Protein AF-A0A348TV40-F1 (afdb_monomer_lite)

Sequence (108 aa):
GAPLSRVKALESRLDTLAKYGGKYVAIRDELQLLKEEEVKLKTKFDQAKVDVNQNLPATFKVDSAFPAERKTYPKRSILILAVGFAAFIMVAFLLLVRGTLQELKKQA

Foldseek 3Di:
DPPVVVVVVVVVVVVVCVVCVVVVVVVVVVVVVVVVVVVVVVVVVVVVVCVVVDPPPPDDCPDDDDPDPDDPDDDVVVVCVVVVVVVVVVVVVVVVVVVVVVVVVVVD

Radius of gyration: 52.23 Å; chains: 1; bounding box: 94×25×142 Å

pLDDT: mean 85.4, std 10.31, range [55.03, 97.12]

Structure (mmCIF, N/CA/C/O backbone):
data_AF-A0A348TV40-F1
#
_entry.id   AF-A0A348TV40-F1
#
loop_
_atom_site.group_PDB
_atom_site.id
_atom_site.type_symbol
_atom_site.label_atom_id
_atom_site.label_alt_id
_atom_site.label_comp_id
_atom_site.label_asym_id
_atom_site.label_entity_id
_atom_site.label_seq_id
_atom_site.pdbx_PDB_ins_code
_atom_site.Cartn_x
_atom_site.Cartn_y
_atom_site.Cartn_z
_atom_site.occupancy
_atom_site.B_iso_or_equiv
_atom_site.auth_seq_id
_atom_site.auth_comp_id
_atom_site.auth_asym_id
_atom_site.auth_atom_id
_atom_site.pdbx_PDB_model_num
ATOM 1 N N . GLY A 1 1 ? -56.309 -5.583 66.192 1.00 55.19 1 GLY A N 1
ATOM 2 C CA . GLY A 1 1 ? -54.907 -5.775 66.619 1.00 55.19 1 GLY A CA 1
ATOM 3 C C . GLY A 1 1 ? -53.903 -5.909 65.475 1.00 55.19 1 GLY A C 1
ATOM 4 O O . GLY A 1 1 ? -52.856 -5.290 65.552 1.00 55.19 1 GLY A O 1
ATOM 5 N N . ALA A 1 2 ? -54.185 -6.683 64.418 1.00 61.94 2 ALA A N 1
ATOM 6 C CA . ALA A 1 2 ? -53.201 -7.039 63.378 1.00 61.94 2 ALA A CA 1
ATOM 7 C C . ALA A 1 2 ? -52.845 -6.006 62.267 1.00 61.94 2 ALA A C 1
ATOM 9 O O . ALA A 1 2 ? -51.759 -6.135 61.702 1.00 61.94 2 ALA A O 1
ATOM 10 N N . PRO A 1 3 ? -53.675 -5.005 61.897 1.00 67.12 3 PRO A N 1
ATOM 11 C CA . PRO A 1 3 ? -53.334 -4.129 60.768 1.00 67.12 3 PRO A CA 1
ATOM 12 C C . PRO A 1 3 ? -52.245 -3.101 61.116 1.00 67.12 3 PRO A C 1
ATOM 14 O O . PRO A 1 3 ? -51.384 -2.821 60.288 1.00 67.12 3 PRO A O 1
ATOM 17 N N . LEU A 1 4 ? -52.210 -2.604 62.358 1.00 69.50 4 LEU A N 1
ATOM 18 C CA . LEU A 1 4 ? -51.222 -1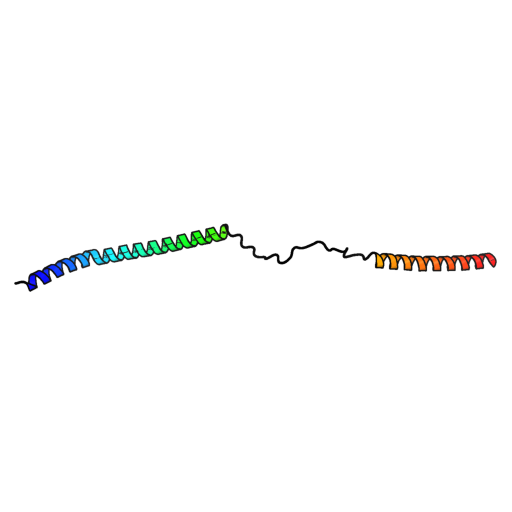.609 62.798 1.00 69.50 4 LEU A CA 1
ATOM 19 C C . LEU A 1 4 ? -49.784 -2.146 62.822 1.00 69.50 4 LEU A C 1
ATOM 21 O O . LEU A 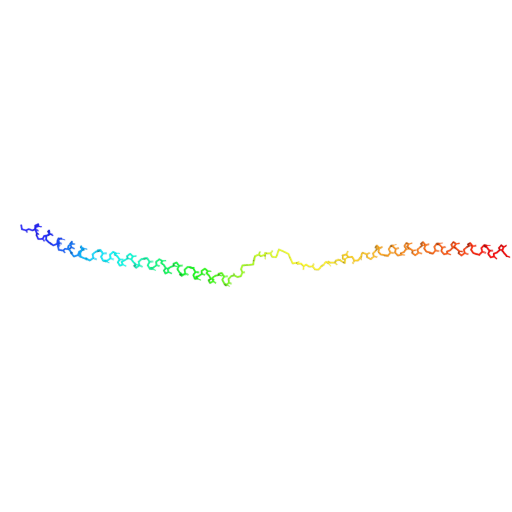1 4 ? -48.863 -1.419 62.464 1.00 69.50 4 LEU A O 1
ATOM 25 N N . SER A 1 5 ? -49.569 -3.409 63.204 1.00 76.19 5 SER A N 1
ATOM 26 C CA . SER A 1 5 ? -48.219 -3.994 63.232 1.00 76.19 5 SER A CA 1
ATOM 27 C C . SER A 1 5 ? -47.644 -4.193 61.828 1.00 76.19 5 SER A C 1
ATOM 29 O O . SER A 1 5 ? -46.453 -3.978 61.616 1.00 76.19 5 SER A O 1
ATOM 31 N N . ARG A 1 6 ? -48.492 -4.542 60.850 1.00 80.38 6 ARG A N 1
ATOM 32 C CA . ARG A 1 6 ? -48.101 -4.669 59.438 1.00 80.38 6 ARG A CA 1
ATOM 33 C C . ARG A 1 6 ? -47.748 -3.325 58.811 1.00 80.38 6 ARG A C 1
ATOM 35 O O . ARG A 1 6 ? -46.741 -3.248 58.118 1.00 80.38 6 ARG A O 1
ATOM 42 N N . VAL A 1 7 ? -48.527 -2.279 59.092 1.00 84.31 7 VAL A N 1
ATOM 43 C CA . VAL A 1 7 ? -48.232 -0.914 58.622 1.00 84.31 7 VAL A CA 1
ATOM 44 C C . VAL A 1 7 ? -46.904 -0.423 59.199 1.00 84.31 7 VAL A C 1
ATOM 46 O O . VAL A 1 7 ? -46.046 0.027 58.448 1.00 84.31 7 VAL A O 1
ATOM 49 N N . LYS A 1 8 ? -46.671 -0.628 60.499 1.00 83.75 8 LYS A N 1
ATOM 50 C CA . LYS A 1 8 ? -45.429 -0.219 61.174 1.00 83.75 8 LYS A CA 1
ATOM 51 C C . LYS A 1 8 ? -44.190 -0.973 60.667 1.00 83.75 8 LYS A C 1
ATOM 53 O O . LYS A 1 8 ? -43.111 -0.401 60.540 1.00 83.75 8 LYS A O 1
ATOM 58 N N . ALA A 1 9 ? -44.341 -2.257 60.333 1.00 84.06 9 ALA A N 1
ATOM 59 C CA . ALA A 1 9 ? -43.283 -3.043 59.698 1.00 84.06 9 ALA A CA 1
ATOM 60 C C . ALA A 1 9 ? -42.981 -2.567 58.265 1.00 84.06 9 ALA A C 1
ATOM 62 O O . ALA A 1 9 ? -41.826 -2.587 57.838 1.00 84.06 9 ALA A O 1
ATOM 63 N N . LEU A 1 10 ? -44.004 -2.127 57.527 1.00 85.25 10 LEU A N 1
ATOM 64 C CA . LEU A 1 10 ? -43.847 -1.556 56.190 1.00 85.25 10 LEU A CA 1
ATOM 65 C C . LEU A 1 10 ? -43.119 -0.206 56.244 1.00 85.25 10 LEU A C 1
ATOM 67 O O . LEU A 1 10 ? -42.196 0.027 55.470 1.00 85.25 10 LEU A O 1
ATOM 71 N N . GLU A 1 11 ? -43.491 0.636 57.204 1.00 85.31 11 GLU A N 1
ATOM 72 C CA . GLU A 1 11 ? -42.893 1.946 57.465 1.00 85.31 11 GLU A CA 1
ATOM 73 C C . GLU A 1 11 ? -41.406 1.824 57.832 1.00 85.31 11 GLU A C 1
ATOM 75 O O . GLU A 1 11 ? -40.569 2.516 57.265 1.00 85.31 11 GLU A O 1
ATOM 80 N N . SER A 1 12 ? -41.046 0.840 58.664 1.00 85.00 12 SER A N 1
ATOM 81 C CA . SER A 1 12 ? -39.648 0.502 58.970 1.00 85.00 12 SER A CA 1
ATOM 82 C C . SER A 1 12 ? -38.830 0.136 57.720 1.00 85.00 12 SER A C 1
ATOM 84 O O . SER A 1 12 ? -37.689 0.583 57.567 1.00 85.00 12 SER A O 1
ATOM 86 N N . ARG A 1 13 ? -39.389 -0.669 56.806 1.00 84.31 13 ARG A N 1
ATOM 87 C CA . ARG A 1 13 ? -38.696 -1.034 55.559 1.00 84.31 13 ARG A CA 1
ATOM 88 C C . ARG A 1 13 ? -38.593 0.143 54.595 1.00 84.31 13 ARG A C 1
ATOM 90 O O . ARG A 1 13 ? -37.549 0.302 53.969 1.00 84.31 13 ARG A O 1
ATOM 97 N N . LEU A 1 14 ? -39.636 0.967 54.506 1.00 85.00 14 LEU A N 1
ATOM 98 C CA . LEU A 1 14 ? -39.637 2.198 53.716 1.00 85.00 14 LEU A CA 1
ATOM 99 C C . LEU A 1 14 ? -38.598 3.196 54.230 1.00 85.00 14 LEU A C 1
ATOM 101 O O . LEU A 1 14 ? -37.869 3.749 53.418 1.00 85.00 14 LEU A O 1
ATOM 105 N N . ASP A 1 15 ? -38.452 3.358 55.545 1.00 85.25 15 ASP A N 1
ATOM 106 C CA . ASP A 1 15 ? -37.451 4.253 56.144 1.00 85.25 15 ASP A CA 1
ATOM 107 C C . ASP A 1 15 ? -36.014 3.771 55.864 1.00 85.25 15 ASP A C 1
ATOM 109 O O . ASP A 1 15 ? -35.110 4.547 55.546 1.00 85.25 15 ASP A O 1
ATOM 113 N N . THR A 1 16 ? -35.811 2.450 55.872 1.00 83.50 16 THR A N 1
ATOM 114 C CA . THR A 1 16 ? -34.527 1.839 55.490 1.00 83.50 16 THR A CA 1
ATOM 115 C C . THR A 1 16 ? -34.232 2.055 54.001 1.00 83.50 16 THR A C 1
ATOM 117 O O . THR A 1 16 ? -33.112 2.398 53.620 1.00 83.50 16 THR A O 1
ATOM 120 N N . LEU A 1 17 ? -35.241 1.899 53.142 1.00 84.12 17 LEU A N 1
ATOM 121 C CA . LEU A 1 17 ? -35.109 2.110 51.703 1.00 84.12 17 LEU A CA 1
ATOM 122 C C . LEU A 1 17 ? -34.920 3.594 51.357 1.00 84.12 17 LEU A C 1
ATOM 124 O O . LEU A 1 17 ? -34.151 3.910 50.457 1.00 84.12 17 LEU A O 1
ATOM 128 N N . ALA A 1 18 ? -35.545 4.507 52.100 1.00 80.56 18 ALA A N 1
ATOM 129 C CA . ALA A 1 18 ? -35.341 5.944 51.961 1.00 80.56 18 ALA A CA 1
ATOM 130 C C . ALA A 1 18 ? -33.906 6.348 52.342 1.00 80.56 18 ALA A C 1
ATOM 132 O O . ALA A 1 18 ? -33.286 7.143 51.639 1.00 80.56 18 ALA A O 1
ATOM 133 N N . LYS A 1 19 ? -33.337 5.743 53.397 1.00 82.06 19 LYS A N 1
ATOM 134 C CA . LYS A 1 19 ? -31.946 5.990 53.818 1.00 82.06 19 LYS A CA 1
ATOM 135 C C . LYS A 1 19 ? -30.895 5.472 52.836 1.00 82.06 19 LYS A C 1
ATOM 137 O O . LYS A 1 19 ? -29.891 6.148 52.624 1.00 82.06 19 LYS A O 1
ATOM 142 N N . TYR A 1 20 ? -31.087 4.283 52.260 1.00 87.75 20 TYR A N 1
ATOM 143 C CA . TYR A 1 20 ? -30.035 3.612 51.477 1.00 87.75 20 TYR A CA 1
ATOM 144 C C . TYR A 1 20 ? -30.326 3.487 49.976 1.00 87.75 20 TYR A C 1
ATOM 146 O O . TYR A 1 20 ? -29.395 3.287 49.198 1.00 87.75 20 TYR A O 1
ATOM 154 N N . GLY A 1 21 ? -31.578 3.641 49.544 1.00 87.56 21 GLY A N 1
ATOM 155 C CA . GLY A 1 21 ? -32.000 3.460 48.153 1.00 87.56 21 GLY A CA 1
ATOM 156 C C . GLY A 1 21 ? -31.372 4.474 47.201 1.00 87.56 21 GLY A C 1
ATOM 157 O O . GLY A 1 21 ? -30.829 4.079 46.175 1.00 87.56 21 GLY A O 1
ATOM 158 N N . GLY A 1 22 ? -31.350 5.760 47.568 1.00 88.19 22 GLY A N 1
ATOM 159 C CA . GLY A 1 22 ? -30.718 6.799 46.744 1.00 88.19 22 GLY A CA 1
ATOM 160 C C . GLY A 1 22 ? -29.212 6.581 46.570 1.00 88.19 22 GLY A C 1
ATOM 161 O O . GLY A 1 22 ? -28.693 6.671 45.460 1.00 88.19 22 GLY A O 1
ATOM 162 N N . LYS A 1 23 ? -28.516 6.202 47.652 1.00 86.62 23 LYS A N 1
ATOM 163 C CA . LYS A 1 23 ? -27.075 5.913 47.613 1.00 86.62 23 LYS A CA 1
ATOM 164 C C . LYS A 1 23 ? -26.765 4.655 46.796 1.00 86.62 23 LYS A C 1
ATOM 166 O O . LYS A 1 23 ? -25.795 4.642 46.049 1.00 86.62 23 LYS A O 1
ATOM 171 N N . TYR A 1 24 ? -27.596 3.618 46.912 1.00 89.44 24 TYR A N 1
ATOM 172 C CA . TYR A 1 24 ? -27.473 2.403 46.107 1.00 89.44 24 TYR A CA 1
ATOM 173 C C . TYR A 1 24 ? -27.657 2.689 44.613 1.00 89.44 24 TYR A C 1
ATOM 175 O O . TYR A 1 24 ? -26.854 2.227 43.807 1.00 89.44 24 TYR A O 1
ATOM 183 N N . VAL A 1 25 ? -28.678 3.474 44.249 1.00 91.50 25 VAL A N 1
ATOM 184 C CA . VAL A 1 25 ? -28.930 3.864 42.855 1.00 91.50 25 VAL A CA 1
ATOM 185 C C . VAL A 1 25 ? -27.756 4.666 42.299 1.00 91.50 25 VAL A C 1
ATOM 187 O O . VAL A 1 25 ? -27.250 4.308 41.245 1.00 91.50 25 VAL A O 1
ATOM 190 N N . ALA A 1 26 ? -27.249 5.656 43.039 1.00 91.12 26 ALA A N 1
ATOM 191 C CA . ALA A 1 26 ? -26.100 6.449 42.604 1.00 91.12 26 ALA A CA 1
ATOM 192 C C . ALA A 1 26 ? -24.851 5.587 42.335 1.00 91.12 26 ALA A C 1
ATOM 194 O O . ALA A 1 26 ? -24.247 5.704 41.275 1.00 91.12 26 ALA A O 1
ATOM 195 N N . ILE A 1 27 ? -24.506 4.676 43.255 1.00 92.12 27 ILE A N 1
ATOM 196 C CA . ILE A 1 27 ? -23.344 3.781 43.095 1.00 92.12 27 ILE A CA 1
ATOM 197 C C . ILE A 1 27 ? -23.548 2.815 41.924 1.00 92.12 27 ILE A C 1
ATOM 199 O O . ILE A 1 27 ? -22.613 2.523 41.182 1.00 92.12 27 ILE A O 1
ATOM 203 N N . ARG A 1 28 ? -24.765 2.290 41.753 1.00 94.19 28 ARG A N 1
ATOM 204 C CA . ARG A 1 28 ? -25.087 1.391 40.641 1.00 94.19 28 ARG A CA 1
ATOM 205 C C . ARG A 1 28 ? -24.955 2.110 39.300 1.00 94.19 28 ARG A C 1
ATOM 207 O O . ARG A 1 28 ? -24.402 1.535 38.367 1.00 94.19 28 ARG A O 1
ATOM 214 N N . ASP A 1 29 ? -25.462 3.332 39.212 1.00 94.75 29 ASP A N 1
ATOM 215 C CA . ASP A 1 29 ? -25.437 4.116 37.982 1.00 94.75 29 ASP A CA 1
ATOM 216 C C . ASP A 1 29 ? -23.998 4.550 37.646 1.00 94.75 29 ASP A C 1
ATOM 218 O O . ASP A 1 29 ? -23.577 4.439 36.497 1.00 94.75 29 ASP A O 1
ATOM 222 N N . GLU A 1 30 ? -23.199 4.926 38.652 1.00 95.31 30 GLU A N 1
ATOM 223 C CA . GL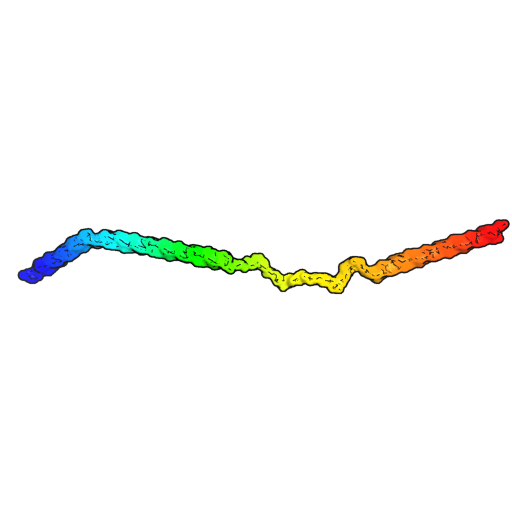U A 1 30 ? -21.759 5.182 38.502 1.00 95.31 30 GLU A CA 1
ATOM 224 C C . GLU A 1 30 ? -21.013 3.935 38.005 1.00 95.31 30 GLU A C 1
ATOM 226 O O . GLU A 1 30 ? -20.260 4.001 37.034 1.00 95.31 30 GLU A O 1
ATOM 231 N N . LEU A 1 31 ? -21.272 2.772 38.610 1.00 95.31 31 LEU A N 1
ATOM 232 C CA . LEU A 1 31 ? -20.679 1.505 38.183 1.00 95.31 31 LEU A CA 1
ATOM 233 C C . LEU A 1 31 ? -21.050 1.158 36.736 1.00 95.31 31 LEU A C 1
ATOM 235 O O . LEU A 1 31 ? -20.214 0.655 35.984 1.00 95.31 31 LEU A O 1
ATOM 239 N N . GLN A 1 32 ? -22.297 1.411 36.341 1.00 95.19 32 GLN A N 1
ATOM 240 C CA . GLN A 1 32 ? -22.740 1.193 34.971 1.00 95.19 32 GLN A CA 1
ATOM 241 C C . GLN A 1 32 ? -22.000 2.121 33.999 1.00 95.19 32 GLN A C 1
ATOM 243 O O . GLN A 1 32 ? -21.519 1.653 32.969 1.00 95.19 32 GLN A O 1
ATOM 248 N N . LEU A 1 33 ? -21.850 3.400 34.348 1.00 96.62 33 LEU A N 1
ATOM 249 C CA . LEU A 1 33 ? -21.155 4.382 33.520 1.00 96.62 33 LEU A CA 1
ATOM 250 C C . LEU A 1 33 ? -19.671 4.032 33.345 1.00 96.62 33 LEU A C 1
ATOM 252 O O . LEU A 1 33 ? -19.183 3.999 32.216 1.00 96.62 33 LEU A O 1
ATOM 256 N N . LEU A 1 34 ? -18.978 3.665 34.428 1.00 95.75 34 LEU A N 1
ATOM 257 C CA . LEU A 1 34 ? -17.589 3.196 34.364 1.00 95.75 34 LEU A CA 1
ATOM 258 C C . LEU A 1 34 ? -17.450 1.963 33.467 1.00 95.75 34 LEU A C 1
ATOM 260 O O . LEU A 1 34 ? -16.530 1.875 32.656 1.00 95.75 34 LEU A O 1
ATOM 264 N N . LYS A 1 35 ? -18.383 1.014 33.580 1.00 95.44 35 LYS A N 1
ATOM 265 C CA . LYS A 1 35 ? -18.378 -0.193 32.751 1.00 95.44 35 LYS A CA 1
ATOM 266 C C . LYS A 1 35 ? -18.581 0.128 31.271 1.00 95.44 35 LYS A C 1
ATOM 268 O O . LYS A 1 35 ? -17.945 -0.485 30.415 1.00 95.44 35 LYS A O 1
ATOM 273 N N . GLU A 1 36 ? -19.448 1.082 30.949 1.00 96.19 36 GLU A N 1
ATOM 274 C CA . GLU A 1 36 ? -19.627 1.550 29.573 1.00 96.19 36 GLU A CA 1
ATOM 275 C C . GLU A 1 36 ? -18.362 2.224 29.024 1.00 96.19 36 GLU A C 1
ATOM 277 O O . GLU A 1 36 ? -17.996 1.994 27.868 1.00 96.19 36 GLU A O 1
ATOM 282 N N . GLU A 1 37 ? -17.674 3.031 29.832 1.00 96.12 37 GLU A N 1
ATOM 283 C CA . GLU A 1 37 ? -16.397 3.645 29.455 1.00 96.12 37 GLU A CA 1
ATOM 284 C C . GLU A 1 37 ? -15.293 2.606 29.240 1.00 96.12 37 GLU A C 1
ATOM 286 O O . GLU A 1 37 ? -14.568 2.678 28.244 1.00 96.12 37 GLU A O 1
ATOM 291 N N . GLU A 1 38 ? -15.210 1.597 30.107 1.00 95.50 38 GLU A N 1
ATOM 292 C CA . GLU A 1 38 ? -14.258 0.493 29.979 1.00 95.50 38 GLU A CA 1
ATOM 293 C C . GLU A 1 38 ? -14.474 -0.281 28.671 1.00 95.50 38 GLU A C 1
ATOM 295 O O . GLU A 1 38 ? -13.525 -0.523 27.918 1.00 95.50 38 GLU A O 1
ATOM 300 N N . VAL A 1 39 ? -15.729 -0.618 28.347 1.00 96.69 39 VAL A N 1
ATOM 301 C CA . VAL A 1 39 ? -16.057 -1.297 27.085 1.00 96.69 39 VAL A CA 1
ATOM 302 C C . VAL A 1 39 ? -15.678 -0.424 25.892 1.00 96.69 39 VAL A C 1
ATOM 304 O O . VAL A 1 39 ? -15.030 -0.919 24.970 1.00 96.69 39 VAL A O 1
ATOM 307 N N . LYS A 1 40 ? -16.006 0.875 25.911 1.00 96.94 40 LYS A N 1
ATOM 308 C CA . LYS A 1 40 ? -15.626 1.810 24.836 1.00 96.94 40 LYS A CA 1
ATOM 309 C C . LYS A 1 40 ? -14.113 1.855 24.638 1.00 96.94 40 LYS A C 1
ATOM 311 O O . LYS A 1 40 ? -13.650 1.844 23.496 1.00 96.94 40 LYS A O 1
ATOM 316 N N . LEU A 1 41 ? -13.346 1.906 25.725 1.00 96.94 41 LEU A N 1
ATOM 317 C CA . LEU A 1 41 ? -11.889 1.937 25.664 1.00 96.94 41 LEU A CA 1
ATOM 318 C C . LEU A 1 41 ? -11.331 0.639 25.073 1.00 96.94 41 LEU A C 1
ATOM 320 O O . LEU A 1 41 ? -10.494 0.688 24.172 1.00 96.94 41 LEU A O 1
ATOM 324 N N . LYS A 1 42 ? -11.842 -0.512 25.519 1.00 95.62 42 LYS A N 1
ATOM 325 C CA . LYS A 1 42 ? -11.442 -1.821 24.998 1.00 95.62 42 LYS A CA 1
ATOM 326 C C . LYS A 1 42 ? -11.757 -1.963 23.509 1.00 95.62 42 LYS A C 1
ATOM 328 O O . LYS A 1 42 ? -10.894 -2.379 22.746 1.00 95.62 42 LYS A O 1
ATOM 333 N N . THR A 1 43 ? -12.947 -1.548 23.074 1.00 96.00 43 THR A N 1
ATOM 334 C CA . THR A 1 43 ? -13.320 -1.569 21.653 1.00 96.00 43 THR A CA 1
ATOM 335 C C . THR A 1 43 ? -12.389 -0.702 20.809 1.00 96.00 43 THR A C 1
ATOM 337 O O . THR A 1 43 ? -11.939 -1.151 19.759 1.00 96.00 43 THR A O 1
ATOM 340 N N . LYS A 1 44 ? -12.046 0.511 21.267 1.00 94.50 44 LYS A N 1
ATOM 341 C CA . LYS A 1 44 ? -11.084 1.376 20.562 1.00 94.50 44 LYS A CA 1
ATOM 342 C C . LYS A 1 44 ? -9.683 0.769 20.512 1.00 94.50 44 LYS A C 1
ATOM 344 O O . LYS A 1 44 ? -9.007 0.889 19.495 1.00 94.50 44 LYS A O 1
ATOM 349 N N . PHE A 1 45 ? -9.249 0.119 21.589 1.00 94.81 45 PHE A N 1
ATOM 350 C CA . PHE A 1 45 ? -7.965 -0.577 21.625 1.00 94.81 45 PHE A CA 1
ATOM 351 C C . PHE A 1 45 ? -7.929 -1.741 20.630 1.00 94.81 45 PHE A C 1
ATOM 353 O O . PHE A 1 45 ? -6.972 -1.862 19.869 1.00 94.81 45 PHE A O 1
ATOM 360 N N . ASP A 1 46 ? -8.981 -2.560 20.588 1.00 93.38 46 ASP A N 1
ATOM 361 C CA . ASP A 1 46 ? -9.080 -3.676 19.648 1.00 93.38 46 ASP A CA 1
ATOM 362 C C . ASP A 1 46 ? -9.130 -3.182 18.195 1.00 93.38 46 ASP A C 1
ATOM 364 O O . ASP A 1 46 ? -8.450 -3.746 17.341 1.00 93.38 46 ASP A O 1
ATOM 368 N N . GLN A 1 47 ? -9.845 -2.085 17.920 1.00 89.81 47 GLN A N 1
ATOM 369 C CA . GLN A 1 47 ? -9.844 -1.422 16.610 1.00 89.81 47 GLN A CA 1
ATOM 370 C C . GLN A 1 47 ? -8.443 -0.943 16.215 1.00 89.81 47 GLN A C 1
ATOM 372 O O . GLN A 1 47 ? -7.944 -1.336 15.167 1.00 89.81 47 GLN A O 1
ATOM 377 N N . ALA A 1 48 ? -7.762 -0.185 17.079 1.00 89.12 48 ALA A N 1
ATOM 378 C CA . ALA A 1 48 ? -6.408 0.298 16.806 1.00 89.12 48 ALA A CA 1
ATOM 379 C C . ALA A 1 48 ? -5.408 -0.856 16.625 1.00 89.12 48 ALA A C 1
ATOM 381 O O . ALA A 1 48 ? -4.521 -0.801 15.775 1.00 89.12 48 ALA A O 1
ATOM 382 N N . LYS A 1 49 ? -5.561 -1.937 17.399 1.00 91.12 49 LYS A N 1
ATOM 383 C CA . LYS A 1 49 ? -4.761 -3.152 17.240 1.00 91.12 49 LYS A CA 1
ATOM 384 C C . LYS A 1 49 ? -5.015 -3.803 15.882 1.00 91.12 49 LYS A C 1
ATOM 386 O O . LYS A 1 49 ? -4.059 -4.254 15.255 1.00 91.12 49 LYS A O 1
ATOM 391 N N . VAL A 1 50 ? -6.264 -3.878 15.431 1.00 87.00 50 VAL A N 1
ATOM 392 C CA . VAL A 1 50 ? -6.599 -4.392 14.097 1.00 87.00 50 VAL A CA 1
ATOM 393 C C . VAL A 1 50 ? -6.007 -3.491 13.018 1.00 87.00 50 VAL A C 1
ATOM 395 O O . VAL A 1 50 ? -5.335 -4.023 12.148 1.00 87.00 50 VAL A O 1
ATOM 398 N N . ASP A 1 51 ? -6.131 -2.169 13.120 1.00 84.56 51 ASP A N 1
ATOM 399 C CA . ASP A 1 51 ? -5.580 -1.221 12.140 1.00 84.56 51 ASP A CA 1
ATOM 400 C C . ASP A 1 51 ? -4.049 -1.311 12.020 1.00 84.56 51 ASP A C 1
ATOM 402 O O . ASP A 1 51 ? -3.506 -1.249 10.920 1.00 84.56 51 ASP A O 1
ATOM 406 N N . VAL A 1 52 ? -3.334 -1.509 13.136 1.00 82.69 52 VAL A N 1
ATOM 407 C CA . VAL A 1 52 ? -1.871 -1.703 13.124 1.00 82.69 52 VAL A CA 1
ATOM 408 C C . VAL A 1 52 ? -1.483 -3.045 12.500 1.00 82.69 52 VAL A C 1
ATOM 410 O O . VAL A 1 52 ? -0.489 -3.128 11.781 1.00 82.69 52 VAL A O 1
ATOM 413 N N . ASN A 1 53 ? -2.230 -4.113 12.791 1.00 80.00 53 ASN A N 1
ATOM 414 C CA . ASN A 1 53 ? -1.906 -5.450 12.286 1.00 80.00 53 ASN A CA 1
ATOM 415 C C . ASN A 1 53 ? -2.392 -5.677 10.849 1.00 80.00 53 ASN A C 1
ATOM 417 O O . ASN A 1 53 ? -1.831 -6.504 10.130 1.00 80.00 53 ASN A O 1
ATOM 421 N N . GLN A 1 54 ? -3.443 -4.980 10.425 1.00 73.69 54 GLN A N 1
ATOM 422 C CA . GLN A 1 54 ? -4.014 -5.107 9.096 1.00 73.69 54 GLN A CA 1
ATOM 423 C C . GLN A 1 54 ? -3.436 -4.048 8.172 1.00 73.69 54 GLN A C 1
ATOM 425 O O . GLN A 1 54 ? -3.874 -2.905 8.112 1.00 73.69 54 GLN A O 1
ATOM 430 N N . ASN A 1 55 ? -2.470 -4.470 7.368 1.00 66.56 55 ASN A N 1
ATOM 431 C CA . ASN A 1 55 ? -1.966 -3.662 6.276 1.00 66.56 55 ASN A CA 1
ATOM 432 C C . ASN A 1 55 ? -2.981 -3.711 5.119 1.00 66.56 55 ASN A C 1
ATOM 434 O O . ASN A 1 55 ? -2.849 -4.561 4.241 1.00 66.56 55 ASN A O 1
ATOM 438 N N . LEU A 1 56 ? -4.018 -2.860 5.138 1.00 68.56 56 LEU A N 1
ATOM 439 C CA . LEU A 1 56 ? -4.989 -2.747 4.038 1.00 68.56 56 LEU A CA 1
ATOM 440 C C . LEU A 1 56 ? -4.272 -2.192 2.797 1.00 68.56 56 LEU A C 1
ATOM 442 O O . LEU A 1 56 ? -3.907 -1.013 2.780 1.00 68.56 56 LEU A O 1
ATOM 446 N N . PRO A 1 57 ? -4.056 -2.990 1.735 1.00 68.38 57 PRO A N 1
ATOM 447 C CA . PRO A 1 57 ? -3.427 -2.468 0.538 1.00 68.38 57 PRO A CA 1
ATOM 448 C C . PRO A 1 57 ? -4.422 -1.543 -0.174 1.00 68.38 57 PRO A C 1
ATOM 450 O O . PRO A 1 57 ? -5.393 -1.997 -0.770 1.00 68.38 57 PRO A O 1
ATOM 453 N N . ALA A 1 58 ? -4.160 -0.234 -0.151 1.00 69.00 58 ALA A N 1
ATOM 454 C CA . ALA A 1 58 ? -4.963 0.792 -0.831 1.00 69.00 58 ALA A CA 1
ATOM 455 C C . ALA A 1 58 ? -4.901 0.711 -2.375 1.00 69.00 58 ALA A C 1
ATOM 457 O O . ALA A 1 58 ? -5.389 1.589 -3.084 1.00 69.00 58 ALA A O 1
ATOM 458 N N . THR A 1 59 ? -4.263 -0.319 -2.929 1.00 72.62 59 THR A N 1
ATOM 459 C CA . THR A 1 59 ? -4.160 -0.549 -4.367 1.00 72.62 59 THR A CA 1
ATOM 460 C C . THR A 1 59 ? -4.166 -2.044 -4.640 1.00 72.62 59 THR A C 1
ATOM 462 O O . THR A 1 59 ? -3.237 -2.767 -4.279 1.00 72.62 59 THR A O 1
ATOM 465 N N . PHE A 1 60 ? -5.215 -2.501 -5.317 1.00 68.38 60 PHE A N 1
ATOM 466 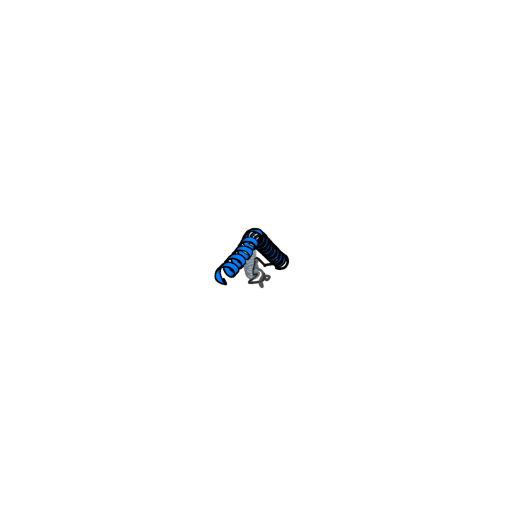C CA . PHE A 1 60 ? -5.272 -3.844 -5.871 1.00 68.38 60 PHE A CA 1
ATOM 467 C C . PHE A 1 60 ? -4.494 -3.839 -7.184 1.00 68.38 60 PHE A C 1
ATOM 469 O O . PHE A 1 60 ? -4.914 -3.236 -8.172 1.00 68.38 60 PHE A O 1
ATOM 476 N N . LYS A 1 61 ? -3.326 -4.480 -7.196 1.00 66.44 61 LYS A N 1
ATOM 477 C CA . LYS A 1 61 ? -2.552 -4.691 -8.419 1.00 66.44 61 LYS A CA 1
ATOM 478 C C . LYS A 1 61 ? -3.287 -5.731 -9.274 1.00 66.44 61 LYS A C 1
ATOM 480 O O . LYS A 1 61 ? -3.114 -6.923 -9.057 1.00 66.44 61 LYS A O 1
ATOM 485 N N . VAL A 1 62 ? -4.151 -5.268 -10.182 1.00 72.44 62 VAL A N 1
ATOM 486 C CA . VAL A 1 62 ? -4.967 -6.129 -11.068 1.00 72.44 62 VAL A CA 1
ATOM 487 C C . VAL A 1 62 ? -4.092 -6.868 -12.079 1.00 72.44 62 VAL A C 1
ATOM 489 O O . VAL A 1 62 ? -4.351 -8.026 -12.381 1.00 72.44 62 VAL A O 1
ATOM 492 N N . ASP A 1 63 ? -3.031 -6.216 -12.554 1.00 70.56 63 ASP A N 1
ATOM 493 C CA . ASP A 1 63 ? -2.062 -6.816 -13.461 1.00 70.56 63 ASP A CA 1
ATOM 494 C C . ASP A 1 63 ? -0.647 -6.336 -13.116 1.00 70.56 63 ASP A C 1
ATOM 496 O O . ASP A 1 63 ? -0.425 -5.195 -12.688 1.00 70.56 63 ASP A O 1
ATOM 500 N N . SER A 1 64 ? 0.329 -7.229 -13.240 1.00 73.19 64 SER A N 1
ATOM 501 C CA . SER A 1 64 ? 1.726 -6.899 -12.998 1.00 73.19 64 SER A CA 1
ATOM 502 C C . SER A 1 64 ? 2.366 -6.318 -14.245 1.00 73.19 64 SER A C 1
ATOM 504 O O . SER A 1 64 ? 2.243 -6.888 -15.319 1.00 73.19 64 SER A O 1
ATOM 506 N N . ALA A 1 65 ? 3.091 -5.205 -14.098 1.00 77.00 65 ALA A N 1
ATOM 507 C CA . ALA A 1 65 ? 3.858 -4.637 -15.198 1.00 77.00 65 ALA A CA 1
ATOM 508 C C . ALA A 1 65 ? 4.844 -5.686 -15.738 1.00 77.00 65 ALA A C 1
ATOM 510 O O . ALA A 1 65 ? 5.809 -6.043 -15.059 1.00 77.00 65 ALA A O 1
ATOM 511 N N . PHE A 1 66 ? 4.578 -6.182 -16.945 1.00 77.75 66 PHE A N 1
ATOM 512 C CA . PHE A 1 66 ? 5.447 -7.102 -17.663 1.00 77.75 66 PHE A CA 1
ATOM 513 C C . PHE A 1 66 ? 6.269 -6.331 -18.706 1.00 77.75 66 PHE A C 1
ATOM 515 O O . PHE A 1 66 ? 5.786 -5.356 -19.292 1.00 77.75 66 PHE A O 1
ATOM 522 N N . PRO A 1 67 ? 7.533 -6.721 -18.937 1.00 76.56 67 PRO A N 1
ATOM 523 C CA . PRO A 1 67 ? 8.336 -6.123 -19.993 1.00 76.56 67 PRO A CA 1
ATOM 524 C C . PRO A 1 67 ? 7.709 -6.413 -21.364 1.00 76.56 67 PRO A C 1
ATOM 526 O O . PRO A 1 67 ? 7.200 -7.504 -21.606 1.00 76.56 67 PRO A O 1
ATOM 529 N N . ALA A 1 68 ? 7.764 -5.442 -22.278 1.00 78.44 68 ALA A N 1
ATOM 530 C CA . ALA A 1 68 ? 7.190 -5.590 -23.613 1.00 78.44 68 ALA A CA 1
ATOM 531 C C . ALA A 1 68 ? 7.849 -6.747 -24.391 1.00 78.44 68 ALA A C 1
ATOM 533 O O . ALA A 1 68 ? 9.068 -6.775 -24.558 1.00 78.44 68 ALA A O 1
ATOM 534 N N . GLU A 1 69 ? 7.037 -7.664 -24.931 1.00 77.12 69 GLU A N 1
ATOM 535 C CA . GLU A 1 69 ? 7.503 -8.840 -25.690 1.00 77.12 69 GLU A CA 1
ATOM 536 C C . GLU A 1 69 ? 8.293 -8.480 -26.957 1.00 77.12 69 GLU A C 1
ATOM 538 O O . GLU A 1 69 ? 9.134 -9.243 -27.437 1.00 77.12 69 GLU A O 1
ATOM 543 N N . ARG A 1 70 ? 8.020 -7.307 -27.535 1.00 75.50 70 ARG A N 1
ATOM 544 C CA . ARG A 1 70 ? 8.698 -6.806 -28.731 1.00 75.50 70 ARG A CA 1
ATOM 545 C C . ARG A 1 70 ? 9.304 -5.446 -28.446 1.00 75.50 70 ARG A C 1
ATOM 547 O O . ARG A 1 70 ? 8.698 -4.607 -27.787 1.00 75.50 70 ARG A O 1
ATOM 554 N N . LYS A 1 71 ? 10.495 -5.210 -29.003 1.00 75.06 71 LYS A N 1
ATOM 555 C CA . LYS A 1 71 ? 11.182 -3.917 -28.902 1.00 75.06 71 LYS A CA 1
ATOM 556 C C . LYS A 1 71 ? 10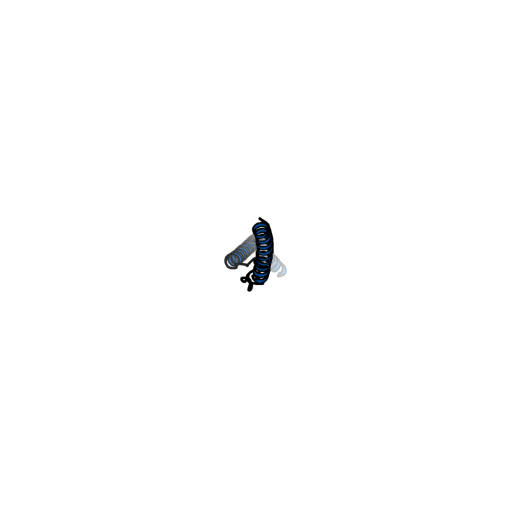.279 -2.807 -29.440 1.00 75.06 71 LYS A C 1
ATOM 558 O O . LYS A 1 71 ? 9.930 -2.826 -30.620 1.00 75.06 71 LYS A O 1
ATOM 563 N N . THR A 1 72 ? 9.945 -1.848 -28.578 1.00 76.88 72 THR A N 1
ATOM 564 C CA . THR A 1 72 ? 9.043 -0.733 -28.890 1.00 76.88 72 THR A CA 1
ATOM 565 C C . THR A 1 72 ? 9.594 0.117 -30.033 1.00 76.88 72 THR A C 1
ATOM 567 O O . THR A 1 72 ? 8.865 0.402 -30.978 1.00 76.88 72 THR A O 1
ATOM 570 N N . TYR A 1 73 ? 10.895 0.435 -30.015 1.00 75.31 73 TYR A N 1
ATOM 571 C CA . TYR A 1 73 ? 11.566 1.147 -31.104 1.00 75.31 73 TYR A CA 1
ATOM 572 C C . TYR A 1 73 ? 13.062 0.796 -31.193 1.00 75.31 73 TYR A C 1
ATOM 574 O O . TYR A 1 73 ? 13.672 0.477 -30.170 1.00 75.31 73 TYR A O 1
ATOM 582 N N . PRO A 1 74 ? 13.684 0.896 -32.384 1.00 76.25 74 PRO A N 1
ATOM 583 C CA . PRO A 1 74 ? 13.071 1.014 -33.711 1.00 76.25 74 PRO A CA 1
ATOM 584 C C . PRO A 1 74 ? 12.754 -0.360 -34.338 1.00 76.25 74 PRO A C 1
ATOM 586 O O . PRO A 1 74 ? 13.439 -1.357 -34.095 1.00 76.25 74 PRO A O 1
ATOM 589 N N . LYS A 1 75 ? 11.732 -0.420 -35.207 1.00 82.94 75 LYS A N 1
ATOM 590 C CA . LYS A 1 75 ? 11.419 -1.630 -35.988 1.00 82.94 75 LYS A CA 1
ATOM 591 C C . LYS A 1 75 ? 12.532 -1.865 -37.015 1.00 82.94 75 LYS A C 1
ATOM 593 O O . LYS A 1 75 ? 12.689 -1.075 -37.943 1.00 82.94 75 LYS A O 1
ATOM 598 N N . ARG A 1 76 ? 13.283 -2.966 -36.867 1.00 85.69 76 ARG A N 1
ATOM 599 C CA . ARG A 1 76 ? 14.430 -3.314 -37.735 1.00 85.69 76 ARG A CA 1
ATOM 600 C C . ARG A 1 76 ? 14.087 -3.284 -39.230 1.00 85.69 76 ARG A C 1
ATOM 602 O O . ARG A 1 76 ? 14.921 -2.870 -40.022 1.00 85.69 76 ARG A O 1
ATOM 609 N N . SER A 1 77 ? 12.865 -3.654 -39.612 1.00 87.75 77 SER A N 1
ATOM 610 C CA . SER A 1 77 ? 12.407 -3.616 -41.007 1.00 87.75 77 SER A CA 1
ATOM 611 C C . SER A 1 77 ? 12.378 -2.204 -41.599 1.00 87.75 77 SER A C 1
ATOM 613 O O . SER A 1 77 ? 12.841 -2.006 -42.716 1.00 87.75 77 SER A O 1
ATOM 615 N N . ILE A 1 78 ? 11.888 -1.218 -40.844 1.00 89.25 78 ILE A N 1
ATOM 616 C CA . ILE A 1 78 ? 11.816 0.183 -41.286 1.00 89.25 78 ILE A CA 1
ATOM 617 C C . ILE A 1 78 ? 13.228 0.754 -41.443 1.00 89.25 78 ILE A C 1
ATOM 619 O O . ILE A 1 78 ? 13.510 1.441 -42.420 1.00 89.25 78 ILE A O 1
ATOM 623 N N . LEU A 1 79 ? 14.131 0.415 -40.516 1.00 90.62 79 LEU A N 1
ATOM 624 C CA . LEU A 1 79 ? 15.535 0.819 -40.589 1.00 90.62 79 LEU A CA 1
ATOM 625 C C . LEU A 1 79 ? 16.211 0.272 -41.855 1.00 90.62 79 LEU A C 1
ATOM 627 O O . LEU A 1 79 ? 16.842 1.026 -42.588 1.00 90.62 79 LEU A O 1
ATOM 631 N N . ILE A 1 80 ? 16.058 -1.029 -42.122 1.00 93.06 80 ILE A N 1
ATOM 632 C CA . ILE A 1 80 ? 16.672 -1.686 -43.285 1.00 93.06 80 ILE A CA 1
ATOM 633 C C . ILE A 1 80 ? 16.117 -1.104 -44.588 1.00 93.06 80 ILE A C 1
ATOM 635 O O . ILE A 1 80 ? 16.885 -0.847 -45.511 1.00 93.06 80 ILE A O 1
ATOM 639 N N . LEU A 1 81 ? 14.808 -0.840 -44.650 1.00 94.81 81 LEU A N 1
ATOM 640 C CA . LEU A 1 81 ? 14.180 -0.234 -45.822 1.00 94.81 81 LEU A CA 1
ATOM 641 C C . LEU A 1 81 ? 14.725 1.177 -46.093 1.00 94.81 81 LEU A C 1
ATOM 643 O O . LEU A 1 81 ? 15.082 1.482 -47.227 1.00 94.81 81 LEU A O 1
ATOM 647 N N . ALA A 1 82 ? 14.846 2.013 -45.058 1.00 94.75 82 ALA A N 1
ATOM 648 C CA . ALA A 1 82 ? 15.373 3.370 -45.194 1.00 94.75 82 ALA A CA 1
ATOM 649 C C . ALA A 1 82 ? 16.846 3.382 -45.638 1.00 94.75 82 ALA A C 1
ATOM 651 O O . ALA A 1 82 ? 17.210 4.111 -46.560 1.00 94.75 82 ALA A O 1
ATOM 652 N N . VAL A 1 83 ? 17.686 2.542 -45.023 1.00 95.88 83 VAL A N 1
ATOM 653 C CA . VAL A 1 83 ? 19.112 2.437 -45.374 1.00 95.88 83 VAL A CA 1
ATOM 654 C C . VAL A 1 83 ? 19.290 1.879 -46.787 1.00 95.88 83 VAL A C 1
ATOM 656 O O . VAL A 1 83 ? 20.089 2.409 -47.556 1.00 95.88 83 VAL A O 1
ATOM 659 N N . GLY A 1 84 ? 18.521 0.851 -47.158 1.00 96.19 84 GLY A N 1
ATOM 660 C CA . GLY A 1 84 ? 18.551 0.279 -48.503 1.00 96.19 84 GLY A CA 1
ATOM 661 C C . GLY A 1 84 ? 18.147 1.292 -49.574 1.00 96.19 84 GLY A C 1
ATOM 662 O O . GLY A 1 84 ? 18.818 1.404 -50.598 1.00 96.19 84 GLY A O 1
ATOM 663 N N . PHE A 1 85 ? 17.106 2.086 -49.312 1.00 96.69 85 PHE A N 1
ATOM 664 C CA . PHE A 1 85 ? 16.652 3.124 -50.236 1.00 96.69 85 PHE A CA 1
ATOM 665 C C . PHE A 1 85 ? 17.684 4.251 -50.398 1.00 96.69 85 PHE A C 1
ATOM 667 O O . PHE A 1 85 ? 17.980 4.665 -51.519 1.00 96.69 85 PHE A O 1
ATOM 674 N N . ALA A 1 86 ? 18.303 4.696 -49.300 1.00 96.81 86 ALA A N 1
ATOM 675 C CA . ALA A 1 86 ? 19.367 5.697 -49.342 1.00 96.81 86 ALA A CA 1
ATOM 676 C C . ALA A 1 86 ? 20.602 5.201 -50.115 1.00 96.81 86 ALA A C 1
ATOM 678 O O . ALA A 1 86 ? 21.149 5.925 -50.948 1.00 96.81 86 ALA A O 1
ATOM 679 N N . ALA A 1 87 ? 21.019 3.952 -49.884 1.00 97.12 87 ALA A N 1
ATOM 680 C CA . ALA A 1 87 ? 22.137 3.345 -50.600 1.00 97.12 87 ALA A CA 1
ATOM 681 C C . ALA A 1 87 ? 21.844 3.199 -52.101 1.00 97.12 87 ALA A C 1
ATOM 683 O O . ALA A 1 87 ? 22.712 3.486 -52.924 1.00 97.12 87 ALA A O 1
ATOM 684 N N . PHE A 1 88 ? 20.619 2.815 -52.469 1.00 97.00 88 PHE A N 1
ATOM 685 C CA . PHE A 1 88 ? 20.208 2.708 -53.868 1.00 97.00 88 PHE A CA 1
ATOM 686 C C . PHE A 1 88 ? 20.322 4.050 -54.604 1.00 97.00 88 PHE A C 1
ATOM 688 O O . PHE A 1 88 ? 20.936 4.117 -55.670 1.00 97.00 88 PHE A O 1
ATOM 695 N N . ILE A 1 89 ? 19.809 5.130 -54.002 1.00 96.94 89 ILE A N 1
ATOM 696 C CA . ILE A 1 89 ? 19.915 6.484 -54.566 1.00 96.94 89 ILE A CA 1
ATOM 697 C C . ILE A 1 89 ? 21.383 6.907 -54.695 1.00 96.94 8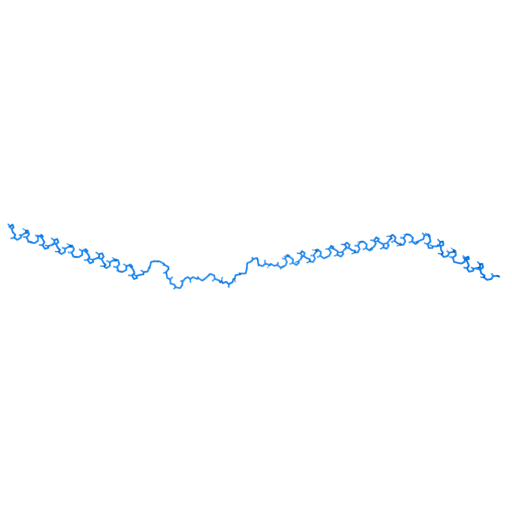9 ILE A C 1
ATOM 699 O O . ILE A 1 89 ? 21.785 7.418 -55.739 1.00 96.94 89 ILE A O 1
ATOM 703 N N . MET A 1 90 ? 22.199 6.660 -53.664 1.00 96.75 90 MET A N 1
ATOM 704 C CA . MET A 1 90 ? 23.630 6.983 -53.672 1.00 96.75 90 MET A CA 1
ATOM 705 C C . MET A 1 90 ? 24.363 6.284 -54.826 1.00 96.75 90 MET A C 1
ATOM 707 O O . MET A 1 90 ? 25.144 6.911 -55.541 1.00 96.75 90 MET A O 1
ATOM 711 N N . VAL A 1 91 ? 24.110 4.988 -55.028 1.00 97.12 91 VAL A N 1
ATOM 712 C CA . VAL A 1 91 ? 24.739 4.214 -56.107 1.00 97.12 91 VAL A CA 1
ATOM 713 C C . VAL A 1 91 ? 24.299 4.730 -57.474 1.00 97.12 91 VAL A C 1
ATOM 715 O O . VAL A 1 91 ? 25.151 4.947 -58.335 1.00 97.12 91 VAL A O 1
ATOM 718 N N . ALA A 1 92 ? 23.001 4.981 -57.667 1.00 96.00 92 ALA A N 1
ATOM 719 C CA . ALA A 1 92 ? 22.486 5.541 -58.913 1.00 96.00 92 ALA A CA 1
ATOM 720 C C . ALA A 1 92 ? 23.136 6.899 -59.233 1.00 96.00 92 ALA A C 1
ATOM 722 O O . ALA A 1 92 ? 23.594 7.122 -60.353 1.00 96.00 92 ALA A O 1
ATOM 723 N N . PHE A 1 93 ? 23.262 7.772 -58.230 1.00 95.88 93 PHE A N 1
ATOM 724 C CA . PHE A 1 93 ? 23.925 9.066 -58.372 1.00 95.88 93 PHE A CA 1
ATOM 725 C C . PHE A 1 93 ? 25.405 8.926 -58.762 1.00 95.88 93 PHE A C 1
ATOM 727 O O . PHE A 1 93 ? 25.861 9.568 -59.708 1.00 95.88 93 PHE A O 1
ATOM 734 N N . LEU A 1 94 ? 26.157 8.047 -58.090 1.00 95.94 94 LEU A N 1
ATOM 735 C CA . LEU A 1 94 ? 27.569 7.805 -58.405 1.00 95.94 94 LEU A CA 1
ATOM 736 C C . LEU A 1 94 ? 27.774 7.242 -59.815 1.00 95.94 94 LEU A C 1
ATOM 738 O O . LEU A 1 94 ? 28.764 7.584 -60.464 1.00 95.94 94 LEU A O 1
ATOM 742 N N . LEU A 1 95 ? 26.869 6.385 -60.295 1.00 95.25 95 LEU A N 1
ATOM 743 C CA . LEU A 1 95 ? 26.925 5.866 -61.662 1.00 95.25 95 LEU A CA 1
ATOM 744 C C . LEU A 1 95 ? 26.701 6.973 -62.692 1.00 95.25 95 LEU A C 1
ATOM 746 O O . LEU A 1 95 ? 27.465 7.049 -63.652 1.00 95.25 95 LEU A O 1
ATOM 750 N N . LEU A 1 96 ? 25.730 7.863 -62.467 1.00 94.94 96 LEU A N 1
ATOM 751 C CA . LEU A 1 96 ? 25.499 9.009 -63.348 1.00 94.94 96 LEU A CA 1
ATOM 752 C C . LEU A 1 96 ? 26.714 9.941 -63.393 1.00 94.94 96 LEU A C 1
ATOM 754 O O . LEU A 1 96 ? 27.173 10.282 -64.478 1.00 94.94 96 LEU A O 1
ATOM 758 N N . VAL A 1 97 ? 27.288 10.292 -62.239 1.00 94.19 97 VAL A N 1
ATOM 759 C CA . VAL A 1 97 ? 28.484 11.154 -62.174 1.00 94.19 97 VAL A CA 1
ATOM 760 C C . VAL A 1 97 ? 29.689 10.502 -62.856 1.00 94.19 97 VAL A C 1
ATOM 762 O O . VAL A 1 97 ? 30.441 11.166 -63.563 1.00 94.19 97 VAL A O 1
ATOM 765 N N . ARG A 1 98 ? 29.899 9.192 -62.674 1.00 94.12 98 ARG A N 1
ATOM 766 C CA . ARG A 1 98 ? 30.982 8.488 -63.377 1.00 94.12 98 ARG A CA 1
ATOM 767 C C . ARG A 1 98 ? 30.753 8.449 -64.884 1.00 94.12 98 ARG A C 1
ATOM 769 O O . ARG A 1 98 ? 31.717 8.649 -65.618 1.00 94.12 98 ARG A O 1
ATOM 776 N N . GLY A 1 99 ? 29.516 8.224 -65.326 1.00 90.94 99 GLY A N 1
ATOM 777 C CA . GLY A 1 99 ? 29.149 8.247 -66.740 1.00 90.94 99 GLY A CA 1
ATOM 778 C C . GLY A 1 99 ? 29.442 9.603 -67.382 1.00 90.94 99 GLY A C 1
ATOM 779 O O . GLY A 1 99 ? 30.177 9.665 -68.365 1.00 90.94 99 GLY A O 1
ATOM 780 N N . THR A 1 100 ? 28.982 10.697 -66.768 1.00 88.50 100 THR A N 1
ATOM 781 C CA . THR A 1 100 ? 29.214 12.053 -67.293 1.00 88.50 100 THR A CA 1
ATOM 782 C C . THR A 1 100 ? 30.696 12.435 -67.293 1.00 88.50 100 THR A C 1
ATOM 784 O O . THR A 1 100 ? 31.186 13.003 -68.266 1.00 88.50 100 THR A O 1
ATOM 787 N N . LEU A 1 101 ? 31.462 12.072 -66.256 1.00 88.31 101 LEU A N 1
ATOM 788 C CA . LEU A 1 101 ? 32.911 12.318 -66.221 1.00 88.31 101 LEU A CA 1
ATOM 789 C C . LEU A 1 101 ? 33.681 11.519 -67.284 1.00 88.31 101 LEU A C 1
ATOM 791 O O . LEU A 1 101 ? 34.685 12.008 -67.802 1.00 88.31 101 LEU A O 1
ATOM 795 N N . GLN A 1 102 ? 33.253 10.293 -67.599 1.00 86.56 102 GLN A N 1
ATOM 796 C CA . GLN A 1 102 ? 33.866 9.485 -68.657 1.00 86.56 102 GLN A CA 1
ATOM 797 C C . GLN A 1 102 ? 33.574 10.049 -70.049 1.00 86.56 102 GLN A C 1
ATOM 799 O O . GLN A 1 102 ? 34.480 10.084 -70.878 1.00 86.56 102 GLN A O 1
ATOM 804 N N . GLU A 1 103 ? 32.353 10.526 -70.294 1.00 85.25 103 GLU A N 1
ATOM 805 C CA . GLU A 1 103 ? 31.998 11.199 -71.549 1.00 85.25 103 GLU A CA 1
ATOM 806 C C . GLU A 1 103 ? 32.810 12.483 -71.749 1.00 85.25 103 GLU A C 1
ATOM 808 O O . GLU A 1 103 ? 33.402 12.664 -72.813 1.00 85.25 103 GLU A O 1
ATOM 813 N N . LEU A 1 104 ? 32.948 13.312 -70.708 1.00 78.88 104 LEU A N 1
ATOM 814 C CA . LEU A 1 104 ? 33.772 14.524 -70.753 1.00 78.88 104 LEU A CA 1
ATOM 815 C C . LEU A 1 104 ? 35.256 14.218 -71.010 1.00 78.88 104 LEU A C 1
ATOM 817 O O . LEU A 1 104 ? 35.892 14.900 -71.806 1.00 78.88 104 LEU A O 1
ATOM 821 N N . LYS A 1 105 ? 35.810 13.166 -70.391 1.00 76.56 105 LYS A N 1
ATOM 822 C CA . LYS A 1 105 ? 37.194 12.720 -70.645 1.00 76.56 105 LYS A CA 1
ATOM 823 C C . LYS A 1 105 ? 37.414 12.132 -72.037 1.00 76.56 105 LYS A C 1
ATOM 825 O O . LYS A 1 105 ? 38.555 12.057 -72.464 1.00 76.56 105 LYS A O 1
ATOM 830 N N . LYS A 1 106 ? 36.366 11.638 -72.698 1.00 77.12 106 LYS A N 1
ATOM 831 C CA . LYS A 1 106 ? 36.449 11.067 -74.050 1.00 77.12 106 LYS A CA 1
ATOM 832 C C . LYS A 1 106 ? 36.318 12.140 -75.138 1.00 77.12 106 LYS A C 1
ATOM 834 O O . LYS A 1 106 ? 36.705 11.891 -76.275 1.00 77.12 106 LYS A O 1
ATOM 839 N N . GLN A 1 107 ? 35.728 13.287 -74.798 1.00 68.25 107 GLN A N 1
ATOM 840 C CA . GLN A 1 107 ? 35.550 14.442 -75.684 1.00 68.25 107 GLN A CA 1
ATOM 841 C C . GLN A 1 107 ? 36.696 15.468 -75.602 1.00 68.25 107 GLN A C 1
ATOM 843 O O . GLN A 1 107 ? 36.803 16.297 -76.504 1.00 68.25 107 GLN A O 1
ATOM 848 N N . ALA A 1 108 ? 37.520 15.417 -74.550 1.00 55.03 108 ALA A N 1
ATOM 849 C CA . ALA A 1 108 ? 38.762 16.181 -74.391 1.00 55.03 108 ALA A CA 1
ATOM 850 C C . ALA A 1 108 ? 39.976 15.377 -74.880 1.00 55.03 108 ALA A C 1
ATOM 852 O O . ALA A 1 108 ? 40.915 16.013 -75.407 1.00 55.03 108 ALA A O 1
#

Secondary structure (DSSP, 8-state):
-HHHHHHHHHHHHHHHHHHHHHHHHHHHHHHHHHHHHHHHHHHHHHHHHHHHH----SS---S--PPPSS-SS--HHHHHHHHHHHHHHHHHHHHHHHHHHHHHHHH-